Protein AF-A0A1A8WLZ4-F1 (afdb_monomer_lite)

Radius of gyration: 24.93 Å; chains: 1; bounding box: 72×38×69 Å

Sequence (113 aa):
MEREIECQTEALNLSEEINISEKINDLLVAYAKSIILHNPAKNDENEYVIKKKIYEWSKEYFKKLYDENEGKNTNLDNDCDVKYDPSATSTESNAIKDQIKKEMTRVNFNRNS

Organism: Plasmodium malariae (NCBI:txid5858)

Structure (mmCIF, N/CA/C/O backbone):
data_AF-A0A1A8WLZ4-F1
#
_entry.id   AF-A0A1A8WLZ4-F1
#
loop_
_atom_site.group_PDB
_atom_site.id
_atom_site.type_symbol
_atom_site.label_atom_id
_atom_site.label_alt_id
_atom_site.label_comp_id
_atom_site.label_asym_id
_atom_site.label_entity_id
_atom_site.label_seq_id
_atom_site.pdbx_PDB_ins_code
_atom_site.Cartn_x
_atom_site.Cartn_y
_atom_site.Cartn_z
_atom_site.occupancy
_atom_site.B_iso_or_equiv
_atom_site.auth_seq_id
_atom_site.auth_comp_id
_atom_site.auth_asym_id
_atom_site.auth_atom_id
_atom_site.pdbx_PDB_model_num
ATOM 1 N N . MET A 1 1 ? 27.986 -10.503 52.125 1.00 48.72 1 MET A N 1
ATOM 2 C CA . MET A 1 1 ? 26.676 -11.058 51.737 1.00 48.72 1 MET A CA 1
ATOM 3 C C . MET A 1 1 ? 26.237 -10.266 50.522 1.00 48.72 1 MET A C 1
ATOM 5 O O . MET A 1 1 ? 25.830 -9.118 50.663 1.00 48.72 1 MET A O 1
ATOM 9 N N . GLU A 1 2 ? 26.520 -10.802 49.340 1.00 46.47 2 GLU A N 1
ATOM 10 C CA . GLU A 1 2 ? 26.178 -10.172 48.063 1.00 46.47 2 GLU A CA 1
ATOM 11 C C . GLU A 1 2 ? 24.675 -10.359 47.837 1.00 46.47 2 GLU A C 1
ATOM 13 O O . GLU A 1 2 ? 24.141 -11.438 48.084 1.00 46.47 2 GLU A O 1
ATOM 18 N N . ARG A 1 3 ? 23.971 -9.278 47.490 1.00 58.88 3 ARG A N 1
ATOM 19 C CA . ARG A 1 3 ? 22.537 -9.329 47.193 1.00 58.88 3 ARG A CA 1
ATOM 20 C C . ARG A 1 3 ? 22.395 -9.751 45.740 1.00 58.88 3 ARG A C 1
ATOM 22 O O . ARG A 1 3 ? 22.714 -8.963 44.855 1.00 58.88 3 ARG A O 1
ATOM 29 N N . GLU A 1 4 ? 21.951 -10.979 45.517 1.00 53.25 4 GLU A N 1
ATOM 30 C CA . GLU A 1 4 ? 21.515 -11.429 44.200 1.00 53.25 4 GLU A CA 1
ATOM 31 C C . GLU A 1 4 ? 20.306 -10.577 43.797 1.00 53.25 4 GLU A C 1
ATOM 33 O O . GLU A 1 4 ? 19.267 -10.579 44.455 1.00 53.25 4 GLU A O 1
ATOM 38 N N . ILE A 1 5 ? 20.490 -9.746 42.771 1.00 61.69 5 ILE A N 1
ATOM 39 C CA . ILE A 1 5 ? 19.405 -8.986 42.159 1.00 61.69 5 ILE A CA 1
ATOM 40 C C . ILE A 1 5 ? 18.731 -9.953 41.191 1.00 61.69 5 ILE A C 1
ATOM 42 O O . ILE A 1 5 ? 19.254 -10.215 40.108 1.00 61.69 5 ILE A O 1
ATOM 46 N N . GLU A 1 6 ? 17.589 -10.508 41.591 1.00 55.00 6 GLU A N 1
ATOM 47 C CA . GLU A 1 6 ? 16.690 -11.201 40.670 1.00 55.00 6 GLU A CA 1
ATOM 48 C C . GLU A 1 6 ? 16.175 -10.186 39.644 1.00 55.00 6 GLU A C 1
ATOM 50 O O . GLU A 1 6 ? 15.276 -9.387 39.909 1.00 55.00 6 GLU A O 1
ATOM 55 N N . CYS A 1 7 ? 16.773 -10.192 38.453 1.00 57.25 7 CYS A N 1
ATOM 56 C CA . CYS A 1 7 ? 16.202 -9.531 37.291 1.00 57.25 7 CYS A CA 1
ATOM 57 C C . CYS A 1 7 ? 14.926 -10.285 36.898 1.00 57.25 7 CYS A C 1
ATOM 59 O O . CYS A 1 7 ? 14.985 -11.269 36.158 1.00 57.25 7 CYS A O 1
ATOM 61 N N . GLN A 1 8 ? 13.775 -9.829 37.396 1.00 58.72 8 GLN A N 1
ATOM 62 C CA . GLN A 1 8 ? 12.469 -10.241 36.888 1.00 58.72 8 GLN A CA 1
ATOM 63 C C . GLN A 1 8 ? 12.412 -9.938 35.388 1.00 58.72 8 GLN A C 1
ATOM 65 O O . GLN A 1 8 ? 12.308 -8.792 34.959 1.00 58.72 8 GLN A O 1
ATOM 70 N N . THR A 1 9 ? 12.515 -10.989 34.583 1.00 59.81 9 THR A N 1
ATOM 71 C CA . THR A 1 9 ? 12.182 -10.974 33.160 1.00 59.81 9 THR A CA 1
ATOM 72 C C . THR A 1 9 ? 10.780 -11.543 33.032 1.00 59.81 9 THR A C 1
ATOM 74 O O . THR A 1 9 ? 10.575 -12.649 32.540 1.00 59.81 9 THR A O 1
ATOM 77 N N . GLU A 1 10 ? 9.794 -10.794 33.528 1.00 61.47 10 GLU A N 1
ATOM 78 C CA . GLU A 1 10 ? 8.416 -11.023 33.110 1.00 61.47 10 GLU A CA 1
ATOM 79 C C . GLU A 1 10 ? 8.367 -10.709 31.614 1.00 61.47 10 GLU A C 1
ATOM 81 O O . GLU A 1 10 ? 8.367 -9.555 31.188 1.00 61.47 10 GLU A O 1
ATOM 86 N N . ALA A 1 11 ? 8.437 -11.759 30.797 1.00 61.78 11 ALA A N 1
ATOM 87 C CA . ALA A 1 11 ? 8.131 -11.667 29.387 1.00 61.78 11 ALA A CA 1
ATOM 88 C C . ALA A 1 11 ? 6.655 -11.269 29.291 1.00 61.78 11 ALA A C 1
ATOM 90 O O . ALA A 1 11 ? 5.772 -12.120 29.387 1.00 61.78 11 ALA A O 1
ATOM 91 N N . LEU A 1 12 ? 6.397 -9.963 29.175 1.00 61.72 12 LEU A N 1
ATOM 92 C CA . LEU A 1 12 ? 5.068 -9.439 28.893 1.00 61.72 12 LEU A CA 1
ATOM 93 C C . LEU A 1 12 ? 4.540 -10.187 27.669 1.00 61.72 12 LEU A C 1
ATOM 95 O O . LEU A 1 12 ? 5.175 -10.192 26.609 1.00 61.72 12 LEU A O 1
ATOM 99 N N . ASN A 1 13 ? 3.406 -10.866 27.828 1.00 62.38 13 ASN A N 1
ATOM 100 C CA . ASN A 1 13 ? 2.719 -11.545 26.739 1.00 62.38 13 ASN A CA 1
ATOM 101 C C . ASN A 1 13 ? 2.124 -10.470 25.813 1.00 62.38 13 ASN A C 1
ATOM 103 O O . ASN A 1 13 ? 0.933 -10.184 25.845 1.00 62.38 13 ASN A O 1
ATOM 107 N N . LEU A 1 14 ? 2.970 -9.873 24.963 1.00 62.06 14 LEU A N 1
ATOM 108 C CA . LEU A 1 14 ? 2.618 -8.810 24.005 1.00 62.06 14 LEU A CA 1
ATOM 109 C C . LEU A 1 14 ? 1.436 -9.195 23.095 1.00 62.06 14 LEU A C 1
ATOM 111 O O . LEU A 1 14 ? 0.778 -8.333 22.522 1.00 62.06 14 LEU A O 1
ATOM 115 N N . SER A 1 15 ? 1.162 -10.495 22.967 1.00 62.84 15 SER A N 1
ATOM 116 C CA . SER A 1 15 ? 0.019 -11.045 22.240 1.00 62.84 15 SER A CA 1
ATOM 117 C C . SER A 1 15 ? -1.341 -10.616 22.800 1.00 62.84 15 SER A C 1
ATOM 119 O O . SER A 1 15 ? -2.301 -10.591 22.037 1.00 62.84 15 SER A O 1
ATOM 121 N N . GLU A 1 16 ? -1.456 -10.334 24.099 1.00 65.06 16 GLU A N 1
ATOM 122 C CA . GLU A 1 16 ? -2.738 -9.988 24.736 1.00 65.06 16 GLU A CA 1
ATOM 123 C C . GLU A 1 16 ? -3.032 -8.479 24.684 1.00 65.06 16 GLU A C 1
ATOM 125 O O . GLU A 1 16 ? -4.173 -8.061 24.868 1.00 65.06 16 GLU A O 1
ATOM 130 N N . GLU A 1 17 ? -2.028 -7.656 24.366 1.00 76.56 17 GLU A N 1
ATOM 131 C CA . GLU A 1 17 ? -2.138 -6.190 24.349 1.00 76.56 17 GLU A CA 1
ATOM 132 C C . GLU A 1 17 ? -2.409 -5.608 22.949 1.00 76.56 17 GLU A C 1
ATOM 134 O O . GLU A 1 17 ? -2.850 -4.464 22.817 1.00 76.56 17 GLU A O 1
ATOM 139 N N . ILE A 1 18 ? -2.170 -6.376 21.880 1.00 82.06 18 ILE A N 1
ATOM 140 C CA . ILE A 1 18 ? -2.359 -5.900 20.504 1.00 82.06 18 ILE A CA 1
ATOM 141 C C . ILE A 1 18 ? -3.818 -6.099 20.081 1.00 82.06 18 ILE A C 1
ATOM 143 O O . ILE A 1 18 ? -4.233 -7.187 19.685 1.00 82.06 18 ILE A O 1
ATOM 147 N N . ASN A 1 19 ? -4.596 -5.016 20.096 1.00 85.44 19 ASN A N 1
ATOM 148 C CA . ASN A 1 19 ? -5.948 -5.008 19.543 1.00 85.44 19 ASN A CA 1
ATOM 149 C C . ASN A 1 19 ? -5.912 -4.795 18.017 1.00 85.44 19 ASN A C 1
ATOM 151 O O . ASN A 1 19 ? -5.595 -3.706 17.533 1.00 85.44 19 ASN A O 1
ATOM 155 N N . ILE A 1 20 ? -6.238 -5.840 17.254 1.00 85.62 20 ILE A N 1
ATOM 156 C CA . ILE A 1 20 ? -6.305 -5.792 15.790 1.00 85.62 20 ILE A CA 1
ATOM 157 C C . ILE A 1 20 ? -7.739 -5.464 15.366 1.00 85.62 20 ILE A C 1
ATOM 159 O O . ILE A 1 20 ? -8.667 -6.223 15.629 1.00 85.62 20 ILE A O 1
ATOM 163 N N . SER A 1 21 ? -7.917 -4.350 14.653 1.00 90.50 21 SER A N 1
ATOM 164 C CA . SER A 1 21 ? -9.218 -3.967 14.091 1.00 90.50 21 SER A CA 1
ATOM 165 C C . SER A 1 21 ? -9.734 -5.021 13.109 1.00 90.50 21 SER A C 1
ATOM 167 O O . SER A 1 21 ? -9.042 -5.350 12.149 1.00 90.50 21 SER A O 1
ATOM 169 N N . GLU A 1 22 ? -10.982 -5.469 13.268 1.00 90.19 22 GLU A N 1
ATOM 170 C CA . GLU A 1 22 ? -11.631 -6.435 12.364 1.00 90.19 22 GLU A CA 1
ATOM 171 C C . GLU A 1 22 ? -11.616 -5.982 10.891 1.00 90.19 22 GLU A C 1
ATOM 173 O O . GLU A 1 22 ? -11.557 -6.799 9.975 1.00 90.19 22 GLU A O 1
ATOM 178 N N . LYS A 1 23 ? -11.595 -4.665 10.652 1.00 91.69 23 LYS A N 1
ATOM 179 C CA . LYS A 1 23 ? -11.632 -4.063 9.310 1.00 91.69 23 LYS A CA 1
ATOM 180 C C . LYS A 1 23 ? -10.276 -4.048 8.599 1.00 91.69 23 LYS A C 1
ATOM 182 O O . LYS A 1 23 ? -10.225 -3.735 7.409 1.00 91.69 23 LYS A O 1
ATOM 187 N N . ILE A 1 24 ? -9.172 -4.342 9.296 1.00 93.75 24 ILE A N 1
ATOM 188 C CA . ILE A 1 24 ? -7.828 -4.229 8.707 1.00 93.75 24 ILE A CA 1
ATOM 189 C C . ILE A 1 24 ? -7.626 -5.221 7.562 1.00 93.75 24 ILE A C 1
ATOM 191 O O . ILE A 1 24 ? -7.023 -4.877 6.547 1.00 93.75 24 ILE A O 1
ATOM 195 N N . ASN A 1 25 ? -8.175 -6.430 7.692 1.00 94.88 25 ASN A N 1
ATOM 196 C CA . ASN A 1 25 ? -8.033 -7.469 6.678 1.00 94.88 25 ASN A CA 1
ATOM 197 C C . ASN A 1 25 ? -8.717 -7.060 5.374 1.00 94.88 25 ASN A C 1
ATOM 199 O O . ASN A 1 25 ? -8.093 -7.123 4.317 1.00 94.88 25 ASN A O 1
ATOM 203 N N . ASP A 1 26 ? -9.954 -6.572 5.445 1.00 94.50 26 ASP A N 1
ATOM 204 C CA . ASP A 1 26 ? -10.692 -6.123 4.263 1.00 94.50 26 ASP A CA 1
ATOM 205 C C . ASP A 1 26 ? -9.979 -4.964 3.557 1.00 94.50 26 ASP A C 1
ATOM 207 O O . ASP A 1 26 ? -9.853 -4.960 2.328 1.00 94.50 26 ASP A O 1
ATOM 211 N N . LEU A 1 27 ? -9.446 -4.018 4.338 1.00 95.62 27 LEU A N 1
ATOM 212 C CA . LEU A 1 27 ? -8.668 -2.892 3.829 1.00 95.62 27 LEU A CA 1
ATOM 213 C C . LEU A 1 27 ? -7.422 -3.364 3.063 1.00 95.62 27 LEU A C 1
ATOM 215 O O . LEU A 1 27 ? -7.179 -2.935 1.932 1.00 95.62 27 LEU A O 1
ATOM 219 N N . LEU A 1 28 ? -6.643 -4.269 3.660 1.00 96.56 28 LEU A N 1
ATOM 220 C CA . LEU A 1 28 ? -5.422 -4.801 3.055 1.00 96.56 28 LEU A CA 1
ATOM 221 C C . LEU A 1 28 ? -5.719 -5.659 1.820 1.00 96.56 28 LEU A C 1
ATOM 223 O O . LEU A 1 28 ? -4.999 -5.567 0.825 1.00 96.56 28 LEU A O 1
ATOM 227 N N . VAL A 1 29 ? -6.799 -6.446 1.837 1.00 97.75 29 VAL A N 1
ATOM 228 C CA . VAL A 1 29 ? -7.241 -7.242 0.682 1.00 97.75 29 VAL A CA 1
ATOM 229 C C . VAL A 1 29 ? -7.641 -6.340 -0.485 1.00 97.75 29 VAL A C 1
ATOM 231 O O . VAL A 1 29 ? -7.246 -6.598 -1.625 1.00 97.75 29 VAL A O 1
ATOM 234 N N . ALA A 1 30 ? -8.405 -5.275 -0.231 1.00 97.38 30 ALA A N 1
ATOM 235 C CA . ALA A 1 30 ? -8.798 -4.321 -1.266 1.00 97.38 30 ALA A CA 1
ATOM 236 C C . ALA A 1 30 ? -7.580 -3.598 -1.864 1.00 97.38 30 ALA A C 1
ATOM 238 O O . ALA A 1 30 ? -7.464 -3.481 -3.089 1.00 97.38 30 ALA A O 1
ATOM 239 N N . TYR A 1 31 ? -6.635 -3.190 -1.016 1.00 97.94 31 TYR A N 1
ATOM 240 C CA . TYR A 1 31 ? -5.383 -2.582 -1.452 1.00 97.94 31 TYR A CA 1
ATOM 241 C C . TYR A 1 31 ? -4.526 -3.544 -2.295 1.00 97.94 31 TYR A C 1
ATOM 243 O O . TYR A 1 31 ? -4.056 -3.174 -3.372 1.00 97.94 31 TYR A O 1
ATOM 251 N N . ALA A 1 32 ? -4.376 -4.803 -1.876 1.00 97.81 32 ALA A N 1
ATOM 252 C CA . ALA A 1 32 ? -3.626 -5.806 -2.633 1.00 97.81 32 ALA A CA 1
ATOM 253 C C . ALA A 1 32 ? -4.237 -6.059 -4.023 1.00 97.81 32 ALA A C 1
ATOM 255 O O . ALA A 1 32 ? -3.515 -6.120 -5.019 1.00 97.81 32 ALA A O 1
ATOM 256 N N . LYS A 1 33 ? -5.573 -6.131 -4.115 1.00 98.06 33 LYS A N 1
ATOM 257 C CA . LYS A 1 33 ? -6.283 -6.219 -5.403 1.00 98.06 33 LYS A CA 1
ATOM 258 C C . LYS A 1 33 ? -5.983 -5.017 -6.301 1.00 98.06 33 LYS A C 1
ATOM 260 O O . LYS A 1 33 ? -5.750 -5.209 -7.491 1.00 98.06 33 LYS A O 1
ATOM 265 N N . SER A 1 34 ? -5.948 -3.805 -5.740 1.00 97.62 34 SER A N 1
ATOM 266 C CA . SER A 1 34 ? -5.586 -2.579 -6.468 1.00 97.62 34 SER A CA 1
ATOM 267 C C . SER A 1 34 ? -4.169 -2.662 -7.048 1.00 97.62 34 SER A C 1
ATOM 269 O O . SER A 1 34 ? -3.975 -2.424 -8.240 1.00 97.62 34 SER A O 1
ATOM 271 N N . ILE A 1 35 ? -3.189 -3.100 -6.251 1.00 97.56 35 ILE A N 1
ATOM 272 C CA . ILE A 1 35 ? -1.805 -3.277 -6.714 1.00 97.56 35 ILE A CA 1
ATOM 273 C C . ILE A 1 35 ? -1.709 -4.293 -7.857 1.00 97.56 35 ILE A C 1
ATOM 275 O O . ILE A 1 35 ? -1.047 -4.015 -8.854 1.00 97.56 35 ILE A O 1
ATOM 279 N N . ILE A 1 36 ? -2.380 -5.443 -7.748 1.00 96.75 36 ILE A N 1
ATOM 280 C CA . ILE A 1 36 ? -2.355 -6.483 -8.790 1.00 96.75 36 ILE A CA 1
ATOM 281 C C . ILE A 1 36 ? -3.019 -5.988 -10.078 1.00 96.75 36 ILE A C 1
ATOM 283 O O . ILE A 1 36 ? -2.487 -6.201 -11.167 1.00 96.75 36 ILE A O 1
ATOM 287 N N . LEU A 1 37 ? -4.172 -5.325 -9.958 1.00 97.44 37 LEU A N 1
ATOM 288 C CA . LEU A 1 37 ? -4.946 -4.847 -11.101 1.00 97.44 37 LEU A CA 1
ATOM 289 C C . LEU A 1 37 ? -4.193 -3.775 -11.891 1.00 97.44 37 LEU A C 1
ATOM 291 O O . LEU A 1 37 ? -4.166 -3.814 -13.120 1.00 97.44 37 LEU A O 1
ATOM 295 N N . HIS A 1 38 ? -3.601 -2.813 -11.187 1.00 97.00 38 HIS A N 1
ATOM 296 C CA . HIS A 1 38 ? -2.988 -1.650 -11.818 1.00 97.00 38 HIS A CA 1
ATOM 297 C C . HIS A 1 38 ? -1.499 -1.831 -12.104 1.00 97.00 38 HIS A C 1
ATOM 299 O O . HIS A 1 38 ? -0.985 -1.176 -13.007 1.00 97.00 38 HIS A O 1
ATOM 305 N N . ASN A 1 39 ? -0.826 -2.730 -11.379 1.00 95.31 39 ASN A N 1
ATOM 306 C CA . ASN A 1 39 ? 0.593 -3.054 -11.510 1.00 95.31 39 ASN A CA 1
ATOM 307 C C . ASN A 1 39 ? 1.466 -1.803 -11.765 1.00 95.31 39 ASN A C 1
ATOM 309 O O . ASN A 1 39 ? 2.036 -1.647 -12.851 1.00 95.31 39 ASN A O 1
ATOM 313 N N . PRO A 1 40 ? 1.558 -0.886 -10.783 1.00 95.31 40 PRO A N 1
ATOM 314 C CA . PRO A 1 40 ? 2.097 0.464 -10.983 1.00 95.31 40 PRO A CA 1
ATOM 315 C C . PRO A 1 40 ? 3.566 0.508 -11.437 1.00 95.31 40 PRO A C 1
ATOM 317 O O . PRO A 1 40 ? 4.026 1.542 -11.914 1.00 95.31 40 PRO A O 1
ATOM 320 N N . ALA A 1 41 ? 4.300 -0.600 -11.318 1.00 95.50 41 ALA A N 1
ATOM 321 C CA . ALA A 1 41 ? 5.708 -0.716 -11.689 1.00 95.50 41 ALA A CA 1
ATOM 322 C C . ALA A 1 41 ? 5.964 -1.749 -12.806 1.00 95.50 41 ALA A C 1
ATOM 324 O O . ALA A 1 41 ? 7.076 -2.252 -12.937 1.00 95.50 41 ALA A O 1
ATOM 325 N N . LYS A 1 42 ? 4.944 -2.095 -13.609 1.00 94.19 42 LYS A N 1
ATOM 326 C CA . LYS A 1 42 ? 4.985 -3.199 -14.591 1.00 94.19 42 LYS A CA 1
ATOM 327 C C . LYS A 1 42 ? 6.212 -3.212 -15.514 1.00 94.19 42 LYS A C 1
ATOM 329 O O . LYS A 1 42 ? 6.663 -4.288 -15.890 1.00 94.19 42 LYS A O 1
ATOM 334 N N . ASN A 1 43 ? 6.692 -2.040 -15.922 1.00 93.50 43 ASN A N 1
ATOM 335 C CA . ASN A 1 43 ? 7.740 -1.896 -16.938 1.00 93.50 43 ASN A CA 1
ATOM 336 C C . ASN A 1 43 ? 9.098 -1.499 -16.341 1.00 93.50 43 ASN A C 1
ATOM 338 O O . ASN A 1 43 ? 9.999 -1.113 -17.080 1.00 93.50 43 ASN A O 1
ATOM 342 N N . ASP A 1 44 ? 9.231 -1.522 -15.018 1.00 95.19 44 ASP A N 1
ATOM 343 C CA . ASP A 1 44 ? 10.444 -1.105 -14.331 1.00 95.19 44 ASP A CA 1
ATOM 344 C C . ASP A 1 44 ? 11.203 -2.329 -13.826 1.00 95.19 44 ASP A C 1
ATOM 346 O O . ASP A 1 44 ? 10.629 -3.214 -13.201 1.00 95.19 44 ASP A O 1
ATOM 350 N N . GLU A 1 45 ? 12.512 -2.356 -14.064 1.00 94.44 45 GLU A N 1
ATOM 351 C CA . GLU A 1 45 ? 13.404 -3.423 -13.581 1.00 94.44 45 GLU A CA 1
ATOM 352 C C . GLU A 1 45 ? 14.268 -2.958 -12.399 1.00 94.44 45 GLU A C 1
ATOM 354 O O . GLU A 1 45 ? 14.827 -3.761 -11.655 1.00 94.44 45 GLU A O 1
ATOM 359 N N . ASN A 1 46 ? 14.378 -1.641 -12.197 1.00 97.62 46 ASN A N 1
ATOM 360 C CA . ASN A 1 46 ? 15.154 -1.069 -11.107 1.00 97.62 46 ASN A CA 1
ATOM 361 C C . ASN A 1 46 ? 14.369 -1.144 -9.790 1.00 97.62 46 ASN A C 1
ATOM 363 O O . ASN A 1 46 ? 13.343 -0.482 -9.630 1.00 97.62 46 ASN A O 1
ATOM 367 N N . GLU A 1 47 ? 14.898 -1.888 -8.819 1.00 96.88 47 GLU A N 1
ATOM 368 C CA . GLU A 1 47 ? 14.265 -2.109 -7.514 1.00 96.88 47 GLU A CA 1
ATOM 369 C C . GLU A 1 47 ? 13.882 -0.809 -6.788 1.00 96.88 47 GLU A C 1
ATOM 371 O O . GLU A 1 47 ? 12.791 -0.711 -6.223 1.00 96.88 47 GLU A O 1
ATOM 376 N N . TYR A 1 48 ? 14.747 0.208 -6.812 1.00 97.44 48 TYR A N 1
ATOM 377 C CA . TYR A 1 48 ? 14.464 1.491 -6.169 1.00 97.44 48 TYR A CA 1
ATOM 378 C C . TYR A 1 48 ? 13.273 2.196 -6.831 1.00 97.44 48 TYR A C 1
ATOM 380 O O . TYR A 1 48 ? 12.391 2.710 -6.139 1.00 97.44 48 TYR A O 1
ATOM 388 N N . VAL A 1 49 ? 13.211 2.175 -8.165 1.00 97.44 49 VAL A N 1
ATOM 389 C CA . VAL A 1 49 ? 12.102 2.762 -8.931 1.00 97.44 49 VAL A CA 1
ATOM 390 C C . VAL A 1 49 ? 10.800 2.004 -8.672 1.00 97.44 49 VAL A C 1
ATOM 392 O O . VAL A 1 49 ? 9.775 2.637 -8.423 1.00 97.44 49 VAL A O 1
ATOM 395 N N . ILE A 1 50 ? 10.844 0.668 -8.648 1.00 97.19 50 ILE A N 1
ATOM 396 C CA . ILE A 1 50 ? 9.689 -0.184 -8.335 1.00 97.19 50 ILE A CA 1
ATOM 397 C C . ILE A 1 50 ? 9.138 0.153 -6.945 1.00 97.19 50 ILE A C 1
ATOM 399 O O . ILE A 1 50 ? 7.950 0.446 -6.804 1.00 97.19 50 ILE A O 1
ATOM 403 N N . LYS A 1 51 ? 9.999 0.173 -5.917 1.00 97.12 51 LYS A N 1
ATOM 404 C CA . LYS A 1 51 ? 9.598 0.501 -4.538 1.00 97.12 51 LYS A CA 1
ATOM 405 C C . LYS A 1 51 ? 8.988 1.894 -4.443 1.00 97.12 51 LYS A C 1
ATOM 407 O O . LYS A 1 51 ? 7.959 2.062 -3.792 1.00 97.12 51 LYS A O 1
ATOM 412 N N . LYS A 1 52 ? 9.595 2.878 -5.112 1.00 97.75 52 LYS A N 1
ATOM 413 C CA . LYS A 1 52 ? 9.092 4.253 -5.137 1.00 97.75 52 LYS A CA 1
ATOM 414 C C . LYS A 1 52 ? 7.702 4.336 -5.775 1.00 97.75 52 LYS A C 1
ATOM 416 O O . LYS A 1 52 ? 6.813 4.934 -5.180 1.00 97.75 52 LYS A O 1
ATOM 421 N N . LYS A 1 53 ? 7.491 3.687 -6.922 1.00 97.75 53 LYS A N 1
ATOM 422 C CA . LYS A 1 53 ? 6.192 3.664 -7.614 1.00 97.75 53 LYS A CA 1
ATOM 423 C C . LYS A 1 53 ? 5.103 2.973 -6.800 1.00 97.75 53 LYS A C 1
ATOM 425 O O . LYS A 1 53 ? 3.986 3.474 -6.724 1.00 97.75 53 LYS A O 1
ATOM 430 N N . ILE A 1 54 ? 5.427 1.851 -6.155 1.00 97.50 54 ILE A N 1
ATOM 431 C CA . ILE A 1 54 ? 4.490 1.175 -5.249 1.00 97.50 54 ILE A CA 1
ATOM 432 C C . ILE A 1 54 ? 4.136 2.095 -4.078 1.00 97.50 54 ILE A C 1
ATOM 434 O O . ILE A 1 54 ? 2.958 2.242 -3.781 1.00 97.50 54 ILE A O 1
ATOM 438 N N . TYR A 1 55 ? 5.122 2.747 -3.455 1.00 97.75 55 TYR A N 1
ATOM 439 C CA . TYR A 1 55 ? 4.893 3.680 -2.348 1.00 97.75 55 TYR A CA 1
ATOM 440 C C . TYR A 1 55 ? 4.004 4.869 -2.746 1.00 97.75 55 TYR A C 1
ATOM 442 O O . TYR A 1 55 ? 3.071 5.214 -2.019 1.00 97.75 55 TYR A O 1
ATOM 450 N N . GLU A 1 56 ? 4.269 5.484 -3.901 1.00 97.94 56 GLU A N 1
ATOM 451 C CA . GLU A 1 56 ? 3.454 6.581 -4.437 1.00 97.94 56 GLU A CA 1
ATOM 452 C C . GLU A 1 56 ? 2.010 6.122 -4.672 1.00 97.94 56 GLU A C 1
ATOM 454 O O . GLU A 1 56 ? 1.077 6.768 -4.192 1.00 97.94 56 GLU A O 1
ATOM 459 N N . TRP A 1 57 ? 1.827 4.944 -5.277 1.00 97.88 57 TRP A N 1
ATOM 460 C CA . TRP A 1 57 ? 0.509 4.334 -5.444 1.00 97.88 57 TRP A CA 1
ATOM 461 C C . TRP A 1 57 ? -0.197 4.080 -4.107 1.00 97.88 57 TRP A C 1
ATOM 463 O O . TRP A 1 57 ? -1.382 4.383 -3.967 1.00 97.88 57 TRP A O 1
ATOM 473 N N . SER A 1 58 ? 0.510 3.552 -3.098 1.00 97.69 58 SER A N 1
ATOM 474 C CA . SER A 1 58 ? -0.050 3.344 -1.755 1.00 97.69 58 SER A CA 1
ATOM 475 C C . SER A 1 58 ? -0.573 4.650 -1.171 1.00 97.69 58 SER A C 1
ATOM 477 O O . SER A 1 58 ? -1.696 4.703 -0.669 1.00 97.69 58 SER A O 1
ATOM 479 N N . LYS A 1 59 ? 0.241 5.707 -1.244 1.00 98.06 59 LYS A N 1
ATOM 480 C CA . LYS A 1 59 ? -0.089 7.020 -0.690 1.00 98.06 59 LYS A CA 1
ATOM 481 C C . LYS A 1 59 ? -1.349 7.585 -1.339 1.00 98.06 59 LYS A C 1
ATOM 483 O O . LYS A 1 59 ? -2.238 8.048 -0.629 1.00 98.06 59 LYS A O 1
ATOM 488 N N . GLU A 1 60 ? -1.436 7.530 -2.664 1.00 97.56 60 GLU A N 1
ATOM 489 C CA . GLU A 1 60 ? -2.605 8.007 -3.406 1.00 97.56 60 GLU A CA 1
ATOM 490 C C . GLU A 1 60 ? -3.853 7.169 -3.121 1.00 97.56 60 GLU A C 1
ATOM 492 O O . GLU A 1 60 ? -4.919 7.729 -2.868 1.00 97.56 60 GLU A O 1
ATOM 497 N N . TYR A 1 61 ? -3.720 5.839 -3.089 1.00 97.56 61 TYR A N 1
ATOM 498 C CA . TYR A 1 61 ? -4.826 4.928 -2.800 1.00 97.56 61 TYR A CA 1
ATOM 499 C C . TYR A 1 61 ? -5.449 5.195 -1.426 1.00 97.56 61 TYR A C 1
ATOM 501 O O . TYR A 1 61 ? -6.663 5.374 -1.321 1.00 97.56 61 TYR A O 1
ATOM 509 N N . PHE A 1 62 ? -4.630 5.255 -0.371 1.00 96.56 62 PHE A N 1
ATOM 510 C CA . PHE A 1 62 ? -5.137 5.473 0.984 1.00 96.56 62 PHE A CA 1
ATOM 511 C C . PHE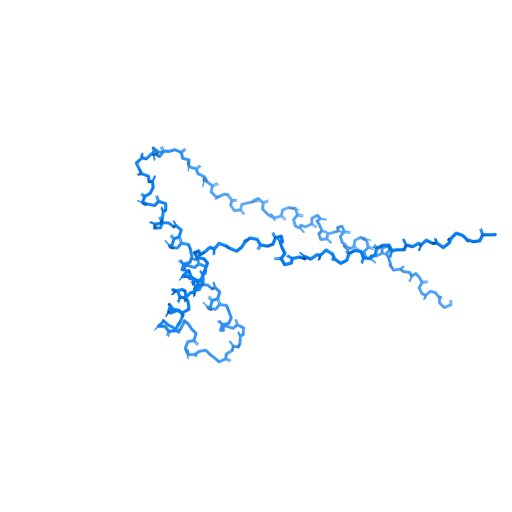 A 1 62 ? -5.627 6.902 1.206 1.00 96.56 62 PHE A C 1
ATOM 513 O O . PHE A 1 62 ? -6.608 7.082 1.921 1.00 96.56 62 PHE A O 1
ATOM 520 N N . LYS A 1 63 ? -5.013 7.904 0.558 1.00 96.19 63 LYS A N 1
ATOM 521 C CA . LYS A 1 63 ? -5.535 9.274 0.581 1.00 96.19 63 LYS A CA 1
ATOM 522 C C . LYS A 1 63 ? -6.932 9.337 -0.034 1.00 96.19 63 LYS A C 1
ATOM 524 O O . LYS A 1 63 ? -7.853 9.822 0.605 1.00 96.19 63 LYS A O 1
ATOM 529 N N . LYS A 1 64 ? -7.113 8.771 -1.230 1.00 95.19 64 LYS A N 1
ATOM 530 C CA . LYS A 1 64 ? -8.423 8.720 -1.887 1.00 95.19 64 LYS A CA 1
ATOM 531 C C . LYS A 1 64 ? -9.466 8.016 -1.017 1.00 95.19 64 LYS A C 1
ATOM 533 O O . LYS A 1 64 ? -10.579 8.506 -0.881 1.00 95.19 64 LYS A O 1
ATOM 538 N N . LEU A 1 65 ? -9.102 6.889 -0.405 1.00 94.06 65 LEU A N 1
ATOM 539 C CA . LEU A 1 65 ? -10.004 6.154 0.481 1.00 94.06 65 LEU A CA 1
ATOM 540 C C . LEU A 1 65 ? -10.391 6.965 1.730 1.00 94.06 65 LEU A C 1
ATOM 542 O O . LEU A 1 65 ? -11.519 6.860 2.208 1.00 94.06 65 LEU A O 1
ATOM 546 N N . TYR A 1 66 ? -9.458 7.746 2.270 1.00 92.69 66 TYR A N 1
ATOM 547 C CA . TYR A 1 66 ? -9.714 8.653 3.384 1.00 92.69 66 TYR A CA 1
ATOM 548 C C . TYR A 1 66 ? -10.696 9.759 2.974 1.00 92.69 66 TYR A C 1
ATOM 550 O O . TYR A 1 66 ? -11.760 9.880 3.582 1.00 92.69 66 TYR A O 1
ATOM 558 N N . ASP A 1 67 ? -10.403 10.463 1.878 1.00 93.31 67 ASP A N 1
ATOM 559 C CA . ASP A 1 67 ? -11.225 11.561 1.352 1.00 93.31 67 ASP A CA 1
ATOM 560 C C . ASP A 1 67 ? -12.660 11.083 1.016 1.00 93.31 67 ASP A C 1
ATOM 562 O O . ASP A 1 67 ? -13.651 11.744 1.333 1.00 93.31 67 ASP A O 1
ATOM 566 N N . GLU A 1 68 ? -12.806 9.885 0.432 1.00 9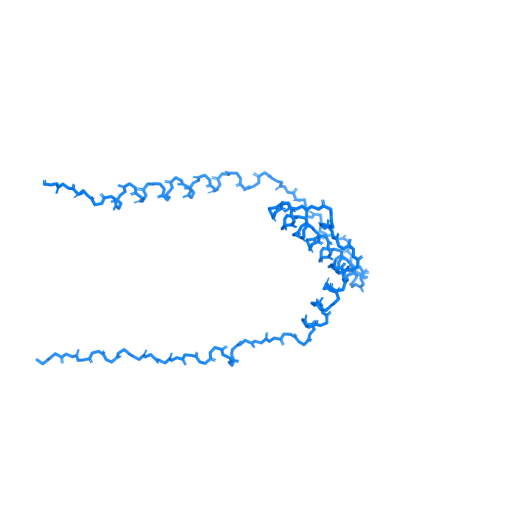0.62 68 GLU A N 1
ATOM 567 C CA . GLU A 1 68 ? -14.109 9.269 0.124 1.00 90.62 68 GLU A CA 1
ATOM 568 C C . GLU A 1 68 ? -14.924 8.882 1.370 1.00 90.62 68 GLU A C 1
ATOM 570 O O . GLU A 1 68 ? -16.153 8.786 1.300 1.00 90.62 68 GLU A O 1
ATOM 575 N N . ASN A 1 69 ? -14.264 8.628 2.502 1.00 82.94 69 ASN A N 1
ATOM 576 C CA . ASN A 1 69 ? -14.926 8.321 3.770 1.00 82.94 69 ASN A CA 1
ATOM 577 C C . ASN A 1 69 ? -15.273 9.587 4.570 1.00 82.94 69 ASN A C 1
ATOM 579 O O . ASN A 1 69 ? -16.284 9.582 5.278 1.00 82.94 69 ASN A O 1
ATOM 583 N N . GLU A 1 70 ? -14.505 10.673 4.431 1.00 68.56 70 GLU A N 1
ATOM 584 C CA . GLU A 1 70 ? -14.880 11.998 4.949 1.00 68.56 70 GLU A CA 1
ATOM 585 C C . GLU A 1 70 ? -16.084 12.572 4.194 1.00 68.56 70 GLU A C 1
ATOM 587 O O . GLU A 1 70 ? -17.047 13.009 4.821 1.00 68.56 70 GLU A O 1
ATOM 592 N N . GLY A 1 71 ? -16.108 12.454 2.860 1.00 54.00 71 GLY A N 1
ATOM 593 C CA . GLY A 1 71 ? -17.234 12.901 2.027 1.00 54.00 71 GLY A CA 1
ATOM 594 C C . GLY A 1 71 ? -18.557 12.155 2.266 1.00 54.00 71 GLY A C 1
ATOM 595 O O . GLY A 1 71 ? -19.603 12.585 1.786 1.00 54.00 71 GLY A O 1
ATOM 596 N N . LYS A 1 72 ? -18.541 11.047 3.019 1.00 55.50 72 LYS A N 1
ATOM 597 C CA . LYS A 1 72 ? -19.745 10.329 3.478 1.00 55.50 72 LYS A CA 1
ATOM 598 C C . LYS A 1 72 ? -20.211 10.747 4.879 1.00 55.50 72 LYS A C 1
ATOM 600 O O . LYS A 1 72 ? -21.306 10.355 5.271 1.00 55.50 72 LYS A O 1
ATOM 605 N N . ASN A 1 73 ? -19.409 11.513 5.624 1.00 50.78 73 ASN A N 1
ATOM 606 C CA . ASN A 1 73 ? -19.672 11.900 7.015 1.00 50.78 73 ASN A CA 1
ATOM 607 C C . ASN A 1 73 ? -19.954 13.401 7.219 1.00 50.78 73 ASN A C 1
ATOM 609 O O . ASN A 1 73 ? -20.156 13.820 8.356 1.00 50.78 73 ASN A O 1
ATOM 613 N N . THR A 1 74 ? -20.029 14.215 6.163 1.00 45.38 74 THR A N 1
ATOM 614 C CA . THR A 1 74 ? -20.214 15.672 6.286 1.00 45.38 74 THR A CA 1
ATOM 615 C C . THR A 1 74 ? -21.517 16.174 5.649 1.00 45.38 74 THR A C 1
ATOM 617 O O . THR A 1 74 ? -21.549 16.737 4.562 1.00 45.38 74 THR A O 1
ATOM 620 N N . ASN A 1 75 ? -22.610 16.045 6.409 1.00 45.88 75 ASN A N 1
ATOM 621 C CA . ASN A 1 75 ? -23.537 17.166 6.617 1.00 45.88 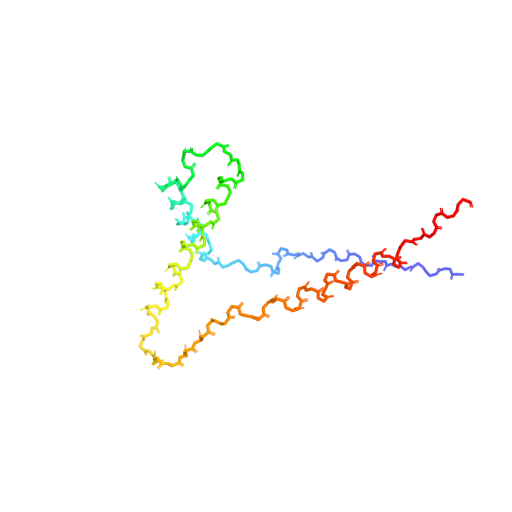75 ASN A CA 1
ATOM 622 C C . ASN A 1 75 ? -23.107 17.884 7.906 1.00 45.88 75 ASN A C 1
ATOM 624 O O . ASN A 1 75 ? -23.823 17.847 8.904 1.00 45.88 75 ASN A O 1
ATOM 628 N N . LEU A 1 76 ? -21.902 18.447 7.930 1.00 45.09 76 LEU A N 1
ATOM 629 C CA . LEU A 1 76 ? -21.451 19.317 9.011 1.00 45.09 76 LEU A CA 1
ATOM 630 C C . LEU A 1 76 ? -20.432 20.299 8.450 1.00 45.09 76 LEU A C 1
ATOM 632 O O . LEU A 1 76 ? -19.579 19.941 7.640 1.00 45.09 76 LEU A O 1
ATOM 636 N N . ASP A 1 77 ? -20.655 21.544 8.837 1.00 41.03 77 ASP A N 1
ATOM 637 C CA . ASP A 1 77 ? -20.240 22.760 8.171 1.00 41.03 77 ASP A CA 1
ATOM 638 C C . ASP A 1 77 ? -18.737 22.880 7.911 1.00 41.03 77 ASP A C 1
ATOM 640 O O . ASP A 1 77 ? -17.885 22.566 8.744 1.00 41.03 77 ASP A O 1
ATOM 644 N N . ASN A 1 78 ? -18.445 23.408 6.724 1.00 48.19 78 ASN A N 1
ATOM 645 C CA . ASN A 1 78 ? -17.151 23.945 6.344 1.00 48.19 78 ASN A CA 1
ATOM 646 C C . ASN A 1 78 ? -16.753 25.068 7.308 1.00 48.19 78 ASN A C 1
ATOM 648 O O . ASN A 1 78 ? -17.215 26.194 7.141 1.00 48.19 78 ASN A O 1
ATOM 652 N N . ASP A 1 79 ? -15.852 24.782 8.245 1.00 49.28 79 ASP A N 1
ATOM 653 C CA . ASP A 1 79 ? -14.782 25.723 8.579 1.00 49.28 79 ASP A CA 1
ATOM 654 C C . ASP A 1 79 ? -13.617 25.014 9.292 1.00 49.28 79 ASP A C 1
ATOM 656 O O . ASP A 1 79 ? -13.536 24.948 10.516 1.00 49.28 79 ASP A O 1
ATOM 660 N N . CYS A 1 80 ? -12.673 24.472 8.519 1.00 40.25 80 CYS A N 1
ATOM 661 C CA . CYS A 1 80 ? -11.269 24.569 8.911 1.00 40.25 80 CYS A CA 1
ATOM 662 C C . CYS A 1 80 ? -10.394 24.662 7.657 1.00 40.25 80 CYS A C 1
ATOM 664 O O . CYS A 1 80 ? -9.997 23.683 7.029 1.00 40.25 80 CYS A O 1
ATOM 666 N N . ASP A 1 81 ? -10.114 25.902 7.273 1.00 53.16 81 ASP A N 1
ATOM 667 C CA . ASP A 1 81 ? -9.061 26.258 6.333 1.00 53.16 81 ASP A CA 1
ATOM 668 C C . ASP A 1 81 ? -7.699 25.934 6.982 1.00 53.16 81 ASP A C 1
ATOM 670 O O . ASP A 1 81 ? -7.029 26.797 7.555 1.00 53.16 81 ASP A O 1
ATOM 674 N N . VAL A 1 82 ? -7.292 24.658 6.972 1.00 45.62 82 VAL A N 1
ATOM 675 C CA . VAL A 1 82 ? -5.934 24.265 7.372 1.00 45.62 82 VAL A CA 1
ATOM 676 C C . VAL A 1 82 ? -5.007 24.552 6.200 1.00 45.62 82 VAL A C 1
ATOM 678 O O . VAL A 1 82 ? -4.728 23.707 5.348 1.00 45.62 82 VAL A O 1
ATOM 681 N N . LYS A 1 83 ? -4.517 25.791 6.166 1.00 42.38 83 LYS A N 1
ATOM 682 C CA . LYS A 1 83 ? -3.412 26.206 5.305 1.00 42.38 83 LYS A CA 1
ATOM 683 C C . LYS A 1 83 ? -2.183 25.366 5.642 1.00 42.38 83 LYS A C 1
ATOM 685 O O . LYS A 1 83 ? -1.531 25.568 6.662 1.00 42.38 83 LYS A O 1
ATOM 690 N N . TYR A 1 84 ? -1.878 24.414 4.768 1.00 41.50 84 TYR A N 1
ATOM 691 C CA . TYR A 1 84 ? -0.612 23.697 4.762 1.00 41.50 84 TYR A CA 1
ATOM 692 C C . TYR A 1 84 ? 0.501 24.693 4.412 1.00 41.50 84 TYR A C 1
ATOM 694 O O . TYR A 1 84 ? 0.650 25.078 3.252 1.00 41.50 84 TYR A O 1
ATOM 702 N N . ASP A 1 85 ? 1.245 25.141 5.423 1.00 40.38 85 ASP A N 1
ATOM 703 C CA . ASP A 1 85 ? 2.454 25.945 5.256 1.00 40.38 85 ASP A CA 1
ATOM 704 C C . ASP A 1 85 ? 3.678 25.012 5.125 1.00 40.38 85 ASP A C 1
ATOM 706 O O . ASP A 1 85 ? 4.088 24.387 6.109 1.00 40.38 85 ASP A O 1
ATOM 710 N N . PRO A 1 86 ? 4.291 24.879 3.932 1.00 45.69 86 PRO A N 1
ATOM 711 C CA . PRO A 1 86 ? 5.474 24.044 3.734 1.00 45.69 86 PRO A CA 1
ATOM 712 C C . PRO A 1 86 ? 6.764 24.653 4.322 1.00 45.69 86 PRO A C 1
ATOM 714 O O . PRO A 1 86 ? 7.836 24.072 4.156 1.00 45.69 86 PRO A O 1
ATOM 717 N N . SER A 1 87 ? 6.699 25.801 5.006 1.00 45.72 87 SER A N 1
ATOM 718 C CA . SER A 1 87 ? 7.864 26.511 5.550 1.00 45.72 87 SER A CA 1
ATOM 719 C C . SER A 1 87 ? 8.359 26.009 6.920 1.00 45.72 87 SER A C 1
ATOM 721 O O . SER A 1 87 ? 9.438 26.417 7.356 1.00 45.72 87 SER A O 1
ATOM 723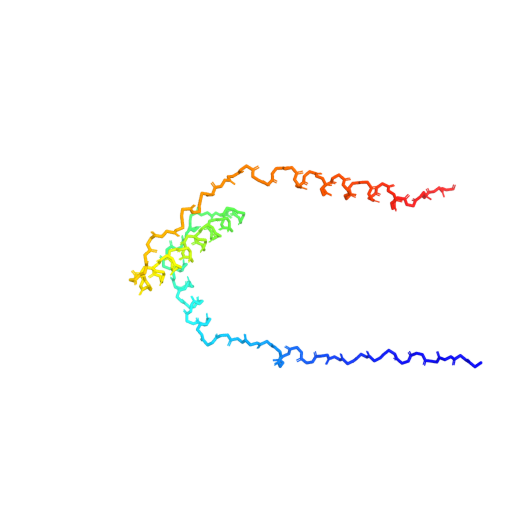 N N . ALA A 1 88 ? 7.619 25.151 7.630 1.00 51.03 88 ALA A N 1
ATOM 724 C CA . ALA A 1 88 ? 7.876 24.906 9.057 1.00 51.03 88 ALA A CA 1
ATOM 725 C C . ALA A 1 88 ? 8.906 23.803 9.399 1.00 51.03 88 ALA A C 1
ATOM 727 O O . ALA A 1 88 ? 9.226 23.630 10.569 1.00 51.03 88 ALA A O 1
ATOM 728 N N . THR A 1 89 ? 9.472 23.065 8.435 1.00 53.81 89 THR A N 1
ATOM 729 C CA . THR A 1 89 ? 10.357 21.907 8.732 1.00 53.81 89 THR A CA 1
ATOM 730 C C . THR A 1 89 ? 11.851 22.118 8.459 1.00 53.81 89 THR A C 1
ATOM 732 O O . THR A 1 89 ? 12.650 21.205 8.663 1.00 53.81 89 THR A O 1
ATOM 735 N N . SER A 1 90 ? 12.280 23.313 8.041 1.00 54.56 90 SER A N 1
ATOM 736 C CA . SER A 1 90 ? 13.684 23.546 7.652 1.00 54.56 90 SER A CA 1
ATOM 737 C C . SER A 1 90 ? 14.632 23.814 8.835 1.00 54.56 90 SER A C 1
ATOM 739 O O . SER A 1 90 ? 15.787 23.385 8.826 1.00 54.56 90 SER A O 1
ATOM 741 N N . THR A 1 91 ? 14.178 24.496 9.887 1.00 51.44 91 THR A N 1
ATOM 742 C CA . THR A 1 91 ? 15.080 24.983 10.949 1.00 51.44 91 THR A CA 1
ATOM 743 C C . THR A 1 91 ? 15.377 23.928 12.017 1.00 51.44 91 THR A C 1
ATOM 745 O O . THR A 1 91 ? 16.509 23.823 12.487 1.00 51.44 91 THR A O 1
ATOM 748 N N . GLU A 1 92 ? 14.392 23.099 12.361 1.00 51.28 92 GLU A N 1
ATOM 749 C CA . GLU A 1 92 ? 14.492 22.125 13.457 1.00 51.28 92 GLU A CA 1
ATOM 750 C C . GLU A 1 92 ? 15.329 20.892 13.069 1.0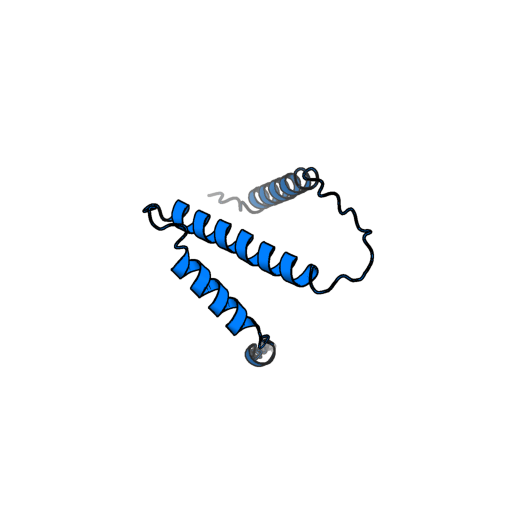0 51.28 92 GLU A C 1
ATOM 752 O O . GLU A 1 92 ? 16.113 20.375 13.867 1.00 51.28 92 GLU A O 1
ATOM 757 N N . SER A 1 93 ? 15.277 20.489 11.793 1.00 56.72 93 SER A N 1
ATOM 758 C CA . SER A 1 93 ? 16.080 19.375 11.271 1.00 56.72 93 SER A CA 1
ATOM 759 C C . SER A 1 93 ? 17.586 19.668 11.269 1.00 56.72 93 SER A C 1
ATOM 761 O O . SER A 1 93 ? 18.385 18.736 11.382 1.00 56.72 93 SER A O 1
ATOM 763 N N . ASN A 1 94 ? 17.989 20.937 11.143 1.00 64.19 94 ASN A N 1
ATOM 764 C CA . ASN A 1 94 ? 19.401 21.326 11.175 1.00 64.19 94 ASN A CA 1
ATOM 765 C C . ASN A 1 94 ? 19.948 21.334 12.609 1.00 64.19 94 ASN A C 1
ATOM 767 O O . ASN A 1 94 ? 21.042 20.825 12.844 1.00 64.19 94 ASN A O 1
ATOM 771 N N . ALA A 1 95 ? 19.155 21.800 13.580 1.00 69.19 95 ALA A N 1
ATOM 772 C CA . ALA A 1 95 ? 19.543 21.809 14.991 1.00 69.19 95 ALA A CA 1
ATOM 773 C C . ALA A 1 95 ? 19.773 20.390 15.545 1.00 69.19 95 ALA A C 1
ATOM 775 O O . ALA A 1 95 ? 20.776 20.137 16.214 1.00 69.19 95 ALA A O 1
ATOM 776 N N . ILE A 1 96 ? 18.896 19.439 15.200 1.00 72.62 96 ILE A N 1
ATOM 777 C CA . ILE A 1 96 ? 19.039 18.030 15.604 1.00 72.62 96 ILE A CA 1
ATOM 778 C C . ILE A 1 96 ? 20.292 17.407 14.967 1.00 72.62 96 ILE A C 1
ATOM 780 O O . ILE A 1 96 ? 21.058 16.71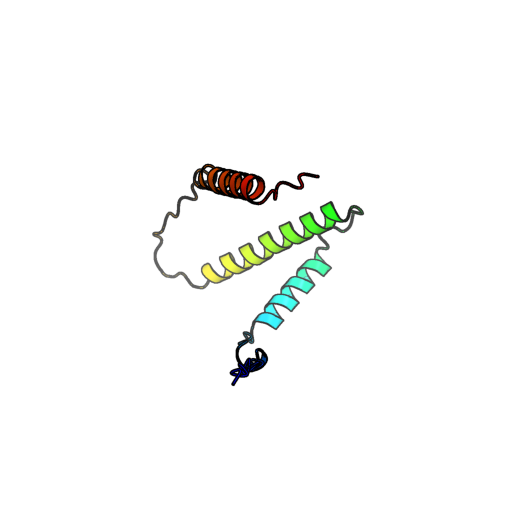0 15.636 1.00 72.62 96 ILE A O 1
ATOM 784 N N . LYS A 1 97 ? 20.552 17.694 13.685 1.00 75.19 97 LYS A N 1
ATOM 785 C CA . LYS A 1 97 ? 21.739 17.203 12.969 1.00 75.19 97 LYS A CA 1
ATOM 786 C C . LYS A 1 97 ? 23.042 17.718 13.590 1.00 75.19 97 LYS A C 1
ATOM 788 O O . LYS A 1 97 ? 23.991 16.946 13.747 1.00 75.19 97 LYS A O 1
ATOM 793 N N . ASP A 1 98 ? 23.080 18.988 13.978 1.00 78.31 98 ASP A N 1
ATOM 794 C CA . ASP A 1 98 ? 24.249 19.591 14.620 1.00 78.31 98 ASP A CA 1
ATOM 795 C C . ASP A 1 98 ? 24.467 19.052 16.040 1.00 78.31 98 ASP A C 1
ATOM 797 O O . ASP A 1 98 ? 25.608 18.806 16.444 1.00 78.31 98 ASP A O 1
ATOM 801 N N . GLN A 1 99 ? 23.387 18.771 16.774 1.00 78.81 99 GLN A N 1
ATOM 802 C CA . GLN A 1 99 ? 23.457 18.162 18.101 1.00 78.81 99 GLN A CA 1
ATOM 803 C C . GLN A 1 99 ? 23.994 16.724 18.051 1.00 78.81 99 GLN A C 1
ATOM 805 O O . GLN A 1 99 ? 24.882 16.378 18.833 1.00 78.81 99 GLN A O 1
ATOM 810 N N . ILE A 1 100 ? 23.543 15.913 17.086 1.00 78.75 100 ILE A N 1
ATOM 811 C CA . ILE A 1 100 ? 24.073 14.558 16.859 1.00 78.75 100 ILE A CA 1
ATOM 812 C C . ILE A 1 100 ? 25.566 14.617 16.509 1.00 78.75 100 ILE A C 1
ATOM 814 O O . ILE A 1 100 ? 26.366 13.861 17.059 1.00 78.75 100 ILE A O 1
ATOM 818 N N . LYS A 1 101 ? 25.975 15.544 15.632 1.00 79.75 101 LYS A N 1
ATOM 819 C CA . LYS A 1 101 ? 27.383 15.698 15.236 1.00 79.75 101 LYS A CA 1
ATOM 820 C C . LYS A 1 101 ? 28.274 16.087 16.420 1.00 79.75 101 LYS A C 1
ATOM 822 O O . LYS A 1 101 ? 29.370 15.546 16.555 1.00 79.75 101 LYS A O 1
ATOM 827 N N . LYS A 1 102 ? 27.790 16.979 17.289 1.00 80.50 102 LYS A N 1
ATOM 828 C CA . LYS A 1 102 ? 28.494 17.416 18.502 1.00 80.50 102 LYS A CA 1
ATOM 829 C C . LYS A 1 102 ? 28.700 16.266 19.491 1.00 80.50 102 LYS A C 1
ATOM 831 O O . LYS A 1 102 ? 29.811 16.103 19.999 1.00 80.50 102 LYS A O 1
ATOM 836 N N . GLU A 1 103 ? 27.673 15.453 19.729 1.00 73.50 103 GLU A N 1
ATOM 837 C CA . GLU A 1 103 ? 27.782 14.284 20.611 1.00 73.50 103 GLU A CA 1
ATOM 838 C C . GLU A 1 103 ? 28.689 13.198 20.006 1.00 73.50 103 GLU A C 1
ATOM 840 O O . GLU A 1 103 ? 29.534 12.659 20.712 1.00 73.50 103 GLU A O 1
ATOM 845 N N . MET A 1 104 ? 28.662 12.969 18.689 1.00 72.62 104 MET A N 1
ATOM 846 C CA . MET A 1 104 ? 29.606 12.049 18.029 1.00 72.62 104 MET A CA 1
ATOM 847 C C . MET A 1 104 ? 31.075 12.470 18.199 1.00 72.62 104 MET A C 1
ATOM 849 O O . MET A 1 104 ? 31.929 11.624 18.455 1.00 72.62 104 MET A O 1
ATOM 853 N N . THR A 1 105 ? 31.398 13.768 18.129 1.00 71.69 105 THR A N 1
ATOM 854 C CA . THR A 1 105 ? 32.761 14.241 18.448 1.00 71.69 105 THR A CA 1
ATOM 855 C C . THR A 1 105 ? 33.117 14.124 19.926 1.00 71.69 105 THR A C 1
ATOM 857 O O . THR A 1 105 ? 34.292 13.981 20.249 1.00 71.69 105 THR A O 1
ATOM 860 N N . ARG A 1 106 ? 32.129 14.171 20.825 1.00 68.25 106 ARG A N 1
ATOM 861 C CA . ARG A 1 106 ? 32.332 14.018 22.271 1.00 68.25 106 ARG A CA 1
ATOM 862 C C . ARG A 1 106 ? 32.579 12.561 22.671 1.00 68.25 106 ARG A C 1
ATOM 864 O O . ARG A 1 106 ? 33.345 12.311 23.595 1.00 68.25 106 ARG A O 1
ATOM 871 N N . VAL A 1 107 ? 31.941 11.618 21.977 1.00 67.19 107 VAL A N 1
ATOM 872 C CA . VAL A 1 107 ? 32.032 10.167 22.225 1.00 67.19 107 VAL A CA 1
ATOM 873 C C . VAL A 1 107 ? 33.227 9.528 21.504 1.00 67.19 107 VAL A C 1
ATOM 875 O O . VAL A 1 107 ? 33.505 8.346 21.699 1.00 67.19 107 VAL A O 1
ATOM 878 N N . ASN A 1 108 ? 34.004 10.297 20.730 1.00 57.03 108 ASN A N 1
ATOM 879 C CA . ASN A 1 108 ? 35.332 9.866 20.305 1.00 57.03 108 ASN A CA 1
ATOM 880 C C . ASN A 1 108 ? 36.224 9.713 21.542 1.00 57.03 108 ASN A C 1
ATOM 882 O O . ASN A 1 108 ? 36.909 10.641 21.968 1.00 57.03 108 ASN A O 1
ATOM 886 N N . PHE A 1 109 ? 36.211 8.514 22.121 1.00 57.59 109 PHE A N 1
ATOM 887 C CA . PHE A 1 109 ? 37.236 8.064 23.040 1.00 57.59 109 PHE A CA 1
ATOM 888 C C . PHE A 1 109 ? 38.570 8.290 22.338 1.00 57.59 109 PHE A C 1
ATOM 890 O O . PHE A 1 109 ? 38.814 7.709 21.278 1.00 57.59 109 PHE A O 1
ATOM 897 N N . ASN A 1 110 ? 39.409 9.161 22.903 1.00 59.97 110 ASN A N 1
ATOM 898 C CA . ASN A 1 110 ? 40.804 9.268 22.513 1.00 59.97 110 ASN A CA 1
ATOM 899 C C . ASN A 1 110 ? 41.405 7.865 22.594 1.00 59.97 110 ASN A C 1
ATOM 901 O O . ASN A 1 110 ? 41.809 7.407 23.663 1.00 59.97 110 ASN A O 1
ATOM 905 N N . ARG A 1 111 ? 41.468 7.177 21.454 1.00 55.06 111 ARG A N 1
ATOM 906 C CA . ARG A 1 111 ? 42.305 6.002 21.258 1.00 55.06 111 ARG A CA 1
ATOM 907 C C . ARG A 1 111 ? 43.734 6.515 21.115 1.00 55.06 111 ARG A C 1
ATOM 909 O O . ARG A 1 111 ? 44.329 6.447 20.045 1.00 55.06 111 ARG A O 1
ATOM 916 N N . ASN A 1 112 ? 44.238 7.110 22.192 1.00 49.09 112 ASN A N 1
ATOM 917 C CA . ASN A 1 112 ? 45.645 7.419 22.331 1.00 49.09 112 ASN A CA 1
ATOM 918 C C . ASN A 1 112 ? 46.350 6.085 22.569 1.00 49.09 112 ASN A C 1
ATOM 920 O O . ASN A 1 112 ? 45.989 5.339 23.481 1.00 49.09 112 ASN A O 1
ATOM 924 N N . SER A 1 113 ? 47.267 5.773 21.653 1.00 42.94 113 SER A N 1
ATOM 925 C CA . SER A 1 113 ? 48.320 4.779 21.865 1.00 42.94 113 SER A CA 1
ATOM 926 C C . SER A 1 113 ? 49.235 5.205 23.007 1.00 42.94 113 SER A C 1
ATOM 928 O O . SER A 1 113 ? 49.323 6.431 23.251 1.00 42.94 113 SER A O 1
#

Secondary structure (DSSP, 8-state):
-------------GGGT----TTHHHHHHHHHHHHHHH-TTTT---HHHHHHHHHHHHHHHHHHHHHHHHTTT--S---------TTTTHHHHHHHHHHHHHHHHHS------

Foldseek 3Di:
DDDPDPPPPPVPPVVVVDDDDPCVVVVVVVLVVVCVVCVQCVPPPDPVVSVVSSVVVVVVVVVVVVVVVVVVVDPDDDDDPPPDDPPPPDPVVVVVVVVVVVVVVVPPDPPDD

pLDDT: mean 75.09, std 20.36, range [40.25, 98.06]